Protein AF-A0A484FUG8-F1 (afdb_monomer_lite)

Structure (mmCIF, N/CA/C/O backbone):
data_AF-A0A484FUG8-F1
#
_entry.id   AF-A0A484FUG8-F1
#
loop_
_atom_site.group_PDB
_atom_site.id
_atom_site.type_symbol
_atom_site.label_atom_id
_atom_site.label_alt_id
_atom_site.label_comp_id
_atom_site.label_asym_id
_atom_site.label_entity_id
_atom_site.label_seq_id
_atom_site.pdbx_PDB_ins_code
_atom_site.Cartn_x
_atom_site.Cartn_y
_atom_site.Cartn_z
_atom_site.occupancy
_atom_site.B_iso_or_equiv
_atom_site.auth_seq_id
_atom_site.auth_comp_id
_atom_site.auth_asym_id
_atom_site.auth_atom_id
_atom_site.pdbx_PDB_model_num
ATOM 1 N N . MET A 1 1 ? 7.209 -26.777 -0.855 1.00 29.08 1 MET A N 1
ATOM 2 C CA . MET A 1 1 ? 6.912 -27.743 0.228 1.00 29.08 1 MET A CA 1
ATOM 3 C C . MET A 1 1 ? 7.007 -27.028 1.566 1.00 29.08 1 MET A C 1
ATOM 5 O O . MET A 1 1 ? 8.052 -26.455 1.824 1.00 29.08 1 MET A O 1
ATOM 9 N N . SER A 1 2 ? 5.954 -27.154 2.388 1.00 29.89 2 SER A N 1
ATOM 10 C CA . SER A 1 2 ? 5.926 -26.971 3.856 1.00 29.89 2 SER A CA 1
ATOM 11 C C . SER A 1 2 ? 6.049 -25.539 4.408 1.00 29.89 2 SER A C 1
ATOM 13 O O . SER A 1 2 ? 6.937 -24.813 4.007 1.00 29.89 2 SER A O 1
ATOM 15 N N . LYS A 1 3 ? 5.271 -25.062 5.390 1.00 30.98 3 LYS A N 1
ATOM 16 C CA . LYS A 1 3 ? 4.176 -25.609 6.219 1.00 30.98 3 LYS A CA 1
ATOM 17 C C . LYS A 1 3 ? 3.512 -24.400 6.914 1.00 30.98 3 LYS A C 1
ATOM 19 O O . LYS A 1 3 ? 4.202 -23.669 7.616 1.00 30.98 3 LYS A O 1
ATOM 24 N N . CYS A 1 4 ? 2.197 -24.212 6.777 1.00 28.09 4 CYS A N 1
ATOM 25 C CA . CYS A 1 4 ? 1.428 -23.373 7.703 1.00 28.09 4 CYS A CA 1
ATOM 26 C C . CYS A 1 4 ? 1.348 -24.101 9.050 1.00 28.09 4 CYS A C 1
ATOM 28 O O . CYS A 1 4 ? 0.748 -25.173 9.139 1.00 28.09 4 CYS A O 1
ATOM 30 N N . TYR A 1 5 ? 1.967 -23.542 10.086 1.00 28.36 5 TYR A N 1
ATOM 31 C CA . TYR A 1 5 ? 1.854 -24.043 11.451 1.00 28.36 5 TYR A CA 1
ATOM 32 C C . TYR A 1 5 ? 0.613 -23.409 12.098 1.00 28.36 5 TYR A C 1
ATOM 34 O O . TYR A 1 5 ? 0.587 -22.211 12.370 1.00 28.36 5 TYR A O 1
ATOM 42 N N . LYS A 1 6 ? -0.445 -24.209 12.279 1.00 41.81 6 LYS A N 1
ATOM 43 C CA . LYS A 1 6 ? -1.548 -23.908 13.202 1.00 41.81 6 LYS A CA 1
ATOM 44 C C . LYS A 1 6 ? -1.088 -24.315 14.596 1.00 41.81 6 LYS A C 1
ATOM 46 O O . LYS A 1 6 ? -0.825 -25.497 14.799 1.00 41.81 6 LYS A O 1
ATOM 51 N N . ASP A 1 7 ? -1.087 -23.381 15.541 1.00 28.69 7 ASP A N 1
ATOM 52 C CA . ASP A 1 7 ? -1.073 -23.720 16.962 1.00 28.69 7 ASP A CA 1
ATOM 53 C C . ASP A 1 7 ? -2.285 -23.101 17.660 1.00 28.69 7 ASP A C 1
ATOM 55 O O . ASP A 1 7 ? -2.524 -21.895 17.608 1.00 28.69 7 ASP A O 1
ATOM 59 N N . HIS A 1 8 ? -3.076 -23.979 18.267 1.00 32.47 8 HIS A N 1
ATOM 60 C CA . HIS A 1 8 ? -4.164 -23.680 19.183 1.00 32.47 8 HIS A CA 1
ATOM 61 C C . HIS A 1 8 ? -3.749 -24.253 20.536 1.00 32.47 8 HIS A C 1
ATOM 63 O O . HIS A 1 8 ? -3.570 -25.472 20.620 1.00 32.47 8 HIS A O 1
ATOM 69 N N . ARG A 1 9 ? -3.702 -23.383 21.560 1.00 31.81 9 ARG A N 1
ATOM 70 C CA . ARG A 1 9 ? -3.810 -23.582 23.033 1.00 31.81 9 ARG A CA 1
ATOM 71 C C . ARG A 1 9 ? -2.921 -22.517 23.716 1.00 31.81 9 ARG A C 1
ATOM 73 O O . ARG A 1 9 ? -1.874 -22.196 23.189 1.00 31.81 9 ARG A O 1
ATOM 80 N N . VAL A 1 10 ? -3.216 -21.882 24.851 1.00 31.98 10 VAL A N 1
ATOM 81 C CA . VAL A 1 10 ? -4.165 -22.094 25.950 1.00 31.98 10 VAL A CA 1
ATOM 82 C C . VAL A 1 10 ? -4.333 -20.766 26.712 1.00 31.98 10 VAL A C 1
ATOM 84 O O . VAL A 1 10 ? -3.441 -19.923 26.729 1.00 31.98 10 VAL A O 1
ATOM 87 N N . LEU A 1 11 ? -5.502 -20.633 27.339 1.00 37.38 11 LEU A N 1
ATOM 88 C CA . LEU A 1 11 ? -5.962 -19.607 28.271 1.00 37.38 11 LEU A CA 1
ATOM 89 C C . LEU A 1 11 ? -4.902 -18.958 29.183 1.00 37.38 11 LEU A C 1
ATOM 91 O O . LEU A 1 11 ? -4.198 -19.655 29.913 1.00 37.38 11 LEU A O 1
ATOM 95 N N . LYS A 1 12 ? -4.990 -17.628 29.316 1.00 31.59 12 LYS A N 1
ATOM 96 C CA . LYS A 1 12 ? -5.123 -16.969 30.629 1.00 31.59 12 LYS A CA 1
ATOM 97 C C . LYS A 1 12 ? -5.603 -15.524 30.463 1.00 31.59 12 LYS A C 1
ATOM 99 O O . LYS A 1 12 ? -4.816 -14.620 30.211 1.00 31.59 12 LYS A O 1
ATOM 104 N N . THR A 1 13 ? -6.898 -15.305 30.645 1.00 32.16 13 THR A N 1
ATOM 105 C CA . THR A 1 13 ? -7.475 -13.965 30.826 1.00 32.16 13 THR A CA 1
ATOM 106 C C . THR A 1 13 ? -8.390 -13.985 32.042 1.00 32.16 13 THR A C 1
ATOM 108 O O . THR A 1 13 ? -9.602 -13.839 31.953 1.00 32.16 13 THR A O 1
ATOM 111 N N . ASP A 1 14 ? -7.770 -14.163 33.208 1.00 42.50 14 ASP A N 1
ATOM 112 C CA . ASP A 1 14 ? -8.319 -13.662 34.462 1.00 42.50 14 ASP A CA 1
ATOM 113 C C . ASP A 1 14 ? -7.914 -12.197 34.597 1.00 42.50 14 ASP A C 1
ATOM 115 O O . ASP A 1 14 ? -6.781 -11.885 34.967 1.00 42.50 14 ASP A O 1
ATOM 119 N N . ARG A 1 15 ? -8.848 -11.303 34.277 1.00 41.19 15 ARG A N 1
ATOM 120 C CA . ARG A 1 15 ? -9.133 -10.100 35.069 1.00 41.19 15 ARG A CA 1
ATOM 121 C C . ARG A 1 15 ? -10.428 -9.474 34.571 1.00 41.19 15 ARG A C 1
ATOM 123 O O . ARG A 1 15 ? -10.472 -8.693 33.628 1.00 41.19 15 ARG A O 1
ATOM 130 N N . LEU A 1 16 ? -11.482 -9.893 35.260 1.00 40.62 16 LEU A N 1
ATOM 131 C CA . LEU A 1 16 ? -12.637 -9.093 35.637 1.00 40.62 16 LEU A CA 1
ATOM 132 C C . LEU A 1 16 ? -12.338 -7.588 35.660 1.00 40.62 16 LEU A C 1
ATOM 134 O O . LEU A 1 16 ? -11.382 -7.170 36.309 1.00 40.62 16 LEU A O 1
ATOM 138 N N . LEU A 1 17 ? -13.205 -6.831 34.986 1.00 41.16 17 LEU A N 1
ATOM 139 C CA . LEU A 1 17 ? -13.808 -5.537 35.351 1.00 41.16 17 LEU A CA 1
ATOM 140 C C . LEU A 1 17 ? -14.576 -5.093 34.088 1.00 41.16 17 LEU A C 1
ATOM 142 O O . LEU A 1 17 ? -14.016 -4.515 33.168 1.00 41.16 17 LEU A O 1
ATOM 146 N N . SER A 1 18 ? -15.766 -5.640 33.838 1.00 34.88 18 SER A N 1
ATOM 147 C CA . SER A 1 18 ? -17.037 -5.159 34.393 1.00 34.88 18 SER A CA 1
ATOM 148 C C . SER A 1 18 ? -17.246 -3.671 34.126 1.00 34.88 18 SER A C 1
ATOM 150 O O . SER A 1 18 ? -16.764 -2.869 34.906 1.00 34.88 18 SER A O 1
ATOM 152 N N . PHE A 1 19 ? -17.982 -3.336 33.060 1.00 37.31 19 PHE A N 1
ATOM 153 C CA . PHE A 1 19 ? -18.996 -2.272 33.065 1.00 37.31 19 PHE A CA 1
ATOM 154 C C . PHE A 1 19 ? -20.061 -2.594 32.010 1.00 37.31 19 PHE A C 1
ATOM 156 O O . PHE A 1 19 ? -20.155 -1.989 30.947 1.00 37.31 19 PHE A O 1
ATOM 163 N N . ILE A 1 20 ? -20.887 -3.590 32.337 1.00 43.44 20 ILE A N 1
ATOM 164 C CA . ILE A 1 20 ? -22.269 -3.636 31.861 1.00 43.44 20 ILE A CA 1
ATOM 165 C C . ILE A 1 20 ? -22.978 -2.503 32.605 1.00 43.44 20 ILE A C 1
ATOM 167 O O . ILE A 1 20 ? -23.270 -2.646 33.790 1.00 43.44 20 ILE A O 1
ATOM 171 N N . TYR A 1 21 ? -23.239 -1.373 31.950 1.00 35.34 21 TYR A N 1
ATOM 172 C CA . TYR A 1 21 ? -24.196 -0.400 32.478 1.00 35.34 21 TYR A CA 1
ATOM 173 C C . TYR A 1 21 ? -25.568 -0.687 31.861 1.00 35.34 21 TYR A C 1
ATOM 175 O O . TYR A 1 21 ? -25.972 -0.117 30.853 1.00 35.34 21 TYR A O 1
ATOM 183 N N . HIS A 1 22 ? -26.265 -1.646 32.475 1.00 38.03 22 HIS A N 1
ATOM 184 C CA . HIS A 1 22 ? -27.723 -1.675 32.508 1.00 38.03 22 HIS A CA 1
ATOM 185 C C . HIS A 1 22 ? -28.170 -0.556 33.459 1.00 38.03 22 HIS A C 1
ATOM 187 O O . HIS A 1 22 ? -28.004 -0.684 34.671 1.00 38.03 22 HIS A O 1
ATOM 193 N N . SER A 1 23 ? -28.774 0.514 32.946 1.00 34.22 23 SER A N 1
ATOM 194 C CA . SER A 1 23 ? -29.575 1.415 33.781 1.00 34.22 23 SER A CA 1
ATOM 195 C C . SER A 1 23 ? -31.052 1.114 33.598 1.00 34.22 23 SER A C 1
ATOM 197 O O . SER A 1 23 ? -31.724 1.665 32.733 1.00 34.22 23 SER A O 1
ATOM 199 N N . HIS A 1 24 ? -31.558 0.255 34.480 1.00 37.69 24 HIS A N 1
ATOM 200 C CA . HIS A 1 24 ? -32.951 0.288 34.902 1.00 37.69 24 HIS A CA 1
ATOM 201 C C . HIS A 1 24 ? -33.242 1.656 35.535 1.00 37.69 24 HIS A C 1
ATOM 203 O O . HIS A 1 24 ? -32.827 1.906 36.666 1.00 37.69 24 HIS A O 1
ATOM 209 N N . TYR A 1 25 ? -33.993 2.525 34.860 1.00 38.50 25 TYR A N 1
ATOM 210 C CA . TYR A 1 25 ? -34.626 3.661 35.531 1.00 38.50 25 TYR A CA 1
ATOM 211 C C . TYR A 1 25 ? -36.027 3.261 36.002 1.00 38.50 25 TYR A C 1
ATOM 213 O O . TYR A 1 25 ? -36.988 3.186 35.242 1.00 38.50 25 TYR A O 1
ATOM 221 N N . LYS A 1 26 ? -36.109 2.959 37.300 1.00 39.22 26 LYS A N 1
ATOM 222 C CA . LYS A 1 26 ? -37.330 2.703 38.068 1.00 39.22 26 LYS A CA 1
ATOM 223 C C . LYS A 1 26 ? -38.058 4.036 38.294 1.00 39.22 26 LYS A C 1
ATOM 225 O O . LYS A 1 26 ? -37.616 4.837 39.113 1.00 39.22 26 LYS A O 1
ATOM 230 N N . GLN A 1 27 ? -39.159 4.272 37.579 1.00 35.47 27 GLN A N 1
ATOM 231 C CA . GLN A 1 27 ? -40.044 5.423 37.794 1.00 35.47 27 GLN A CA 1
ATOM 232 C C . GLN A 1 27 ? -40.722 5.325 39.174 1.00 35.47 27 GLN A C 1
ATOM 234 O O . GLN A 1 27 ? -41.448 4.374 39.457 1.00 35.47 27 GLN A O 1
ATOM 239 N N . ARG A 1 28 ? -40.481 6.310 40.046 1.00 39.91 28 ARG A N 1
ATOM 240 C CA . ARG A 1 28 ? -41.313 6.607 41.221 1.00 39.91 28 ARG A CA 1
ATOM 241 C C . ARG A 1 28 ? -41.999 7.948 40.955 1.00 39.91 28 ARG A C 1
ATOM 243 O O . ARG A 1 28 ? -41.317 8.962 40.885 1.00 39.91 28 ARG A O 1
ATOM 250 N N . ASN A 1 29 ? -43.321 7.927 40.797 1.00 44.81 29 ASN A N 1
ATOM 251 C CA . ASN A 1 29 ? -44.160 9.128 40.747 1.00 44.81 29 ASN A CA 1
ATOM 252 C C . ASN A 1 29 ? -44.238 9.780 42.136 1.00 44.81 29 ASN A C 1
ATOM 254 O O . ASN A 1 29 ? -44.374 9.067 43.135 1.00 44.81 29 ASN A O 1
ATOM 258 N N . PRO A 1 30 ? -44.270 11.115 42.187 1.00 45.50 30 PRO A N 1
ATOM 259 C CA . PRO A 1 30 ? -45.297 11.792 42.968 1.00 45.50 30 PRO A CA 1
ATOM 260 C C . PRO A 1 30 ? -46.101 12.783 42.107 1.00 45.50 30 PRO A C 1
ATOM 262 O O . PRO A 1 30 ? -45.563 13.460 41.236 1.00 45.50 30 PRO A O 1
ATOM 265 N N . LEU A 1 31 ? -47.414 12.798 42.350 1.00 51.06 31 LEU A N 1
ATOM 266 C CA . LEU A 1 31 ? -48.401 13.766 41.852 1.00 51.06 31 LEU A CA 1
ATOM 267 C C . LEU A 1 31 ? -48.246 15.131 42.561 1.00 51.06 31 LEU A C 1
ATOM 269 O O . LEU A 1 31 ? -47.605 15.181 43.609 1.00 51.06 31 LEU A O 1
ATOM 273 N N . SER A 1 32 ? -48.940 16.158 42.037 1.00 42.25 32 SER A N 1
ATOM 274 C CA . SER A 1 32 ? -49.003 17.589 42.443 1.00 42.25 32 SER A CA 1
ATOM 275 C C . SER A 1 32 ? -47.884 18.429 41.801 1.00 42.25 32 SER A C 1
ATOM 277 O O . SER A 1 32 ? -46.717 18.125 41.988 1.00 42.25 32 SER A O 1
ATOM 279 N N . ASP A 1 33 ? -48.097 19.496 41.030 1.00 41.22 33 ASP A N 1
ATOM 280 C CA . ASP A 1 33 ? -49.272 20.308 40.722 1.00 41.22 33 ASP A CA 1
ATOM 281 C C . ASP A 1 33 ? -48.961 21.188 39.483 1.00 41.22 33 ASP A C 1
ATOM 283 O O . ASP A 1 33 ? -47.806 21.521 39.243 1.00 41.22 33 ASP A O 1
ATOM 287 N N . TYR A 1 34 ? -50.000 21.498 38.703 1.00 52.59 34 TYR A N 1
ATOM 288 C CA . TYR A 1 34 ? -50.181 22.506 37.632 1.00 52.59 34 TYR A CA 1
ATOM 289 C C . TYR A 1 34 ? -48.972 23.277 37.046 1.00 52.59 34 TYR A C 1
ATOM 291 O O . TYR A 1 34 ? -48.327 24.063 37.729 1.00 52.59 34 TYR A O 1
ATOM 299 N N . GLU A 1 35 ? -48.788 23.163 35.723 1.00 35.94 35 GLU A N 1
ATOM 300 C CA . GLU A 1 35 ? -48.821 24.258 34.722 1.00 35.94 35 GLU A CA 1
ATOM 301 C C . GLU A 1 35 ? -48.306 23.712 33.376 1.00 35.94 35 GLU A C 1
ATOM 303 O O . GLU A 1 35 ? -47.226 23.127 33.275 1.00 35.94 35 GLU A O 1
ATOM 308 N N . MET A 1 36 ? -49.110 23.861 32.321 1.00 51.19 36 MET A N 1
ATOM 309 C CA . MET A 1 36 ? -48.728 23.483 30.962 1.00 51.19 36 MET A CA 1
ATOM 310 C C . MET A 1 36 ? -47.648 24.435 30.444 1.00 51.19 36 MET A C 1
ATOM 312 O O . MET A 1 36 ? -47.935 25.570 30.076 1.00 51.19 36 MET A O 1
ATOM 316 N N . HIS A 1 37 ? -46.419 23.943 30.325 1.00 43.62 37 HIS A N 1
ATOM 317 C CA . HIS A 1 37 ? -45.428 24.495 29.408 1.00 43.62 37 HIS A CA 1
ATOM 318 C C . HIS A 1 37 ? -44.742 23.340 28.687 1.00 43.62 37 HIS A C 1
ATOM 320 O O . HIS A 1 37 ? -44.010 22.566 29.296 1.00 43.62 37 HIS A O 1
ATOM 326 N N . PHE A 1 38 ? -45.017 23.205 27.387 1.00 54.56 38 PHE A N 1
ATOM 327 C CA . PHE A 1 38 ? -44.366 22.238 26.508 1.00 54.56 38 PHE A CA 1
ATOM 328 C C . PHE A 1 38 ? -42.871 22.574 26.420 1.00 54.56 38 PHE A C 1
ATOM 330 O O . PHE A 1 38 ? -42.529 23.603 25.830 1.00 54.56 38 PHE A O 1
ATOM 337 N N . PRO A 1 39 ? -41.955 21.753 26.970 1.00 46.25 39 PRO A N 1
ATOM 338 C CA . PRO A 1 39 ? -40.548 21.959 26.707 1.00 46.25 39 PRO A CA 1
ATOM 339 C C . PRO A 1 39 ? -40.279 21.509 25.272 1.00 46.25 39 PRO A C 1
ATOM 341 O O . PRO A 1 39 ? -40.701 20.433 24.843 1.00 46.25 39 PRO A O 1
ATOM 344 N N . ALA A 1 40 ? -39.619 22.393 24.531 1.00 56.69 40 ALA A N 1
ATOM 345 C CA . ALA A 1 40 ? -39.210 22.221 23.152 1.00 56.69 40 ALA A CA 1
ATOM 346 C C . ALA A 1 40 ? -38.726 20.791 22.859 1.00 56.69 40 ALA A C 1
ATOM 348 O O . ALA A 1 40 ? -37.881 20.237 23.562 1.00 56.69 40 ALA A O 1
ATOM 349 N N . THR A 1 41 ? -39.268 20.220 21.786 1.00 53.81 41 THR A N 1
ATOM 350 C CA . THR A 1 41 ? -38.788 19.012 21.111 1.00 53.81 41 THR A CA 1
ATOM 351 C C . THR A 1 41 ? -37.260 18.961 21.088 1.00 53.81 41 THR A C 1
ATOM 353 O O . THR A 1 41 ? -36.618 19.738 20.382 1.00 53.81 41 THR A O 1
ATOM 356 N N . ILE A 1 42 ? -36.674 18.030 21.844 1.00 56.78 42 ILE A N 1
ATOM 357 C CA . ILE A 1 42 ? -35.241 17.732 21.800 1.00 56.78 42 ILE A CA 1
ATOM 358 C C . ILE A 1 42 ? -34.987 16.962 20.501 1.00 56.78 42 ILE A C 1
ATOM 360 O O . ILE A 1 42 ? -35.104 15.739 20.442 1.00 56.78 42 ILE A O 1
ATOM 364 N N . GLY A 1 43 ? -34.694 17.695 19.428 1.00 55.47 43 GLY A N 1
ATOM 365 C CA . GLY A 1 43 ? -34.153 17.124 18.202 1.00 55.47 43 GLY A CA 1
ATOM 366 C C . GLY A 1 43 ? -32.726 16.653 18.467 1.00 55.47 43 GLY A C 1
ATOM 367 O O . GLY A 1 43 ? -31.823 17.472 18.621 1.00 55.47 43 GLY A O 1
ATOM 368 N N . ALA A 1 44 ? -32.514 15.340 18.550 1.00 62.66 44 ALA A N 1
ATOM 369 C CA . ALA A 1 44 ? -31.172 14.777 18.595 1.00 62.66 44 ALA A CA 1
ATOM 370 C C . ALA A 1 44 ? -30.483 15.036 17.246 1.00 62.66 44 ALA A C 1
ATOM 372 O O . ALA A 1 44 ? -30.821 14.428 16.230 1.00 62.66 44 ALA A O 1
ATOM 373 N N . VAL A 1 45 ? -29.530 15.970 17.230 1.00 61.59 45 VAL A N 1
ATOM 374 C CA . VAL A 1 45 ? -28.672 16.225 16.072 1.00 61.59 45 VAL A CA 1
ATOM 375 C C . VAL A 1 45 ? -27.664 15.080 15.997 1.00 61.59 45 VAL A C 1
ATOM 377 O O . VAL A 1 45 ? -26.671 15.058 16.721 1.00 61.59 45 VAL A O 1
ATOM 380 N N . PHE A 1 46 ? -27.934 14.091 15.146 1.00 58.53 46 PHE A N 1
ATOM 381 C CA . PHE A 1 46 ? -26.941 13.084 14.792 1.00 58.53 46 PHE A CA 1
ATOM 382 C C . PHE A 1 46 ? -25.876 13.749 13.917 1.00 58.53 46 PHE A C 1
ATOM 384 O O . PHE A 1 46 ? -26.038 13.881 12.705 1.00 58.53 46 PHE A O 1
ATOM 391 N N . SER A 1 47 ? -24.784 14.194 14.537 1.00 55.41 47 SER A N 1
ATOM 392 C CA . SER A 1 47 ? -23.585 14.612 13.813 1.00 55.41 47 SER A CA 1
ATOM 393 C C . SER A 1 47 ? -22.983 13.393 13.116 1.00 55.41 47 SER A C 1
ATOM 395 O O . SER A 1 47 ? -22.263 12.604 13.725 1.00 55.41 47 SER A O 1
ATOM 397 N N . ALA A 1 48 ? -23.300 13.219 11.834 1.00 59.44 48 ALA A N 1
ATOM 398 C CA . ALA A 1 48 ? -22.659 12.228 10.986 1.00 59.44 48 ALA A CA 1
ATOM 399 C C . ALA A 1 48 ? -21.194 12.636 10.775 1.00 59.44 48 ALA A C 1
ATOM 401 O O . ALA A 1 48 ? -20.898 13.551 10.004 1.00 59.44 48 ALA A O 1
ATOM 402 N N . LEU A 1 49 ? -20.260 11.968 11.462 1.00 58.12 49 LEU A N 1
ATOM 403 C CA . LEU A 1 49 ? -18.858 12.000 11.054 1.00 58.12 49 LEU A CA 1
ATOM 404 C C . LEU A 1 49 ? -18.784 11.345 9.672 1.00 58.12 49 LEU A C 1
ATOM 406 O O . LEU A 1 49 ? -18.829 10.123 9.546 1.00 58.12 49 LEU A O 1
ATOM 410 N N . ALA A 1 50 ? -18.689 12.163 8.628 1.00 51.81 50 ALA A N 1
ATOM 411 C CA . ALA A 1 50 ? -18.351 11.690 7.298 1.00 51.81 50 ALA A CA 1
ATOM 412 C C . ALA A 1 50 ? -16.891 11.217 7.331 1.00 51.81 50 ALA A C 1
ATOM 414 O O . ALA A 1 50 ? -15.961 12.001 7.129 1.00 51.81 50 ALA A O 1
ATOM 415 N N . ILE A 1 51 ? -16.683 9.935 7.639 1.00 56.62 51 ILE A N 1
ATOM 416 C CA . ILE A 1 51 ? -15.388 9.286 7.451 1.00 56.62 51 ILE A CA 1
ATOM 417 C C . ILE A 1 51 ? -15.135 9.332 5.946 1.00 56.62 51 ILE A C 1
ATOM 419 O O . ILE A 1 51 ? -15.776 8.618 5.179 1.00 56.62 51 ILE A O 1
ATOM 423 N N . ARG A 1 52 ? -14.235 10.218 5.507 1.00 50.91 52 ARG A N 1
ATOM 424 C CA . ARG A 1 52 ? -13.735 10.199 4.134 1.00 50.91 52 ARG A CA 1
ATOM 425 C C . ARG A 1 52 ? -12.914 8.925 3.976 1.00 50.91 52 ARG A C 1
ATOM 427 O O . ARG A 1 52 ? -11.718 8.919 4.247 1.00 50.91 52 ARG A O 1
ATOM 434 N N . THR A 1 53 ? -13.561 7.838 3.582 1.00 55.62 53 THR A N 1
ATOM 435 C CA . THR A 1 53 ? -12.870 6.676 3.036 1.00 55.62 53 THR A CA 1
ATOM 436 C C . THR A 1 53 ? -12.365 7.099 1.665 1.00 55.62 53 THR A C 1
ATOM 438 O O . THR A 1 53 ? -13.123 7.096 0.695 1.00 55.62 53 THR A O 1
ATOM 441 N N . ALA A 1 54 ? -11.119 7.562 1.588 1.00 58.09 54 ALA A N 1
ATOM 442 C CA . ALA A 1 54 ? -10.452 7.614 0.299 1.00 58.09 54 ALA A CA 1
ATOM 443 C C . ALA A 1 54 ? -10.407 6.170 -0.223 1.00 58.09 54 ALA A C 1
ATOM 445 O O . ALA A 1 54 ? -10.008 5.256 0.498 1.00 58.09 54 ALA A O 1
ATOM 446 N N . LEU A 1 55 ? -10.942 5.953 -1.423 1.00 67.12 55 LEU A N 1
ATOM 447 C CA . LEU A 1 55 ? -10.842 4.664 -2.092 1.00 67.12 55 LEU A CA 1
ATOM 448 C C . LEU A 1 55 ? -9.388 4.541 -2.542 1.00 67.12 55 LEU A C 1
ATOM 450 O O . LEU A 1 55 ? -8.963 5.269 -3.436 1.00 67.12 55 LEU A O 1
ATOM 454 N N . ALA A 1 56 ? -8.623 3.710 -1.842 1.00 84.69 56 ALA A N 1
ATOM 455 C CA . ALA A 1 56 ? -7.280 3.342 -2.256 1.00 84.69 56 ALA A CA 1
ATOM 456 C C . ALA A 1 56 ? -7.364 2.151 -3.193 1.00 84.69 56 ALA A C 1
ATOM 458 O O . ALA A 1 56 ? -8.195 1.271 -2.984 1.00 84.69 56 ALA A O 1
ATOM 459 N N . SER A 1 57 ? -6.457 2.081 -4.151 1.00 90.50 57 SER A N 1
ATOM 460 C CA . SER A 1 57 ? -6.232 0.858 -4.901 1.00 90.50 57 SER A CA 1
ATOM 461 C C . SER A 1 57 ? -4.757 0.514 -4.967 1.00 90.50 57 SER A C 1
ATOM 463 O O . SER A 1 57 ? -3.938 1.407 -5.165 1.00 90.50 57 SER A O 1
ATOM 465 N N . CYS A 1 58 ? -4.419 -0.768 -4.895 1.00 90.75 58 CYS A N 1
ATOM 466 C CA . CYS A 1 58 ? -3.084 -1.248 -5.236 1.00 90.75 58 CYS A CA 1
ATOM 467 C C . CYS A 1 58 ? -3.157 -2.096 -6.513 1.00 90.75 58 CYS A C 1
ATOM 469 O O . CYS A 1 58 ? -4.125 -2.829 -6.730 1.00 90.75 58 CYS A O 1
ATOM 471 N N . HIS A 1 59 ? -2.154 -1.967 -7.381 1.00 91.44 59 HIS A N 1
ATOM 472 C CA . HIS A 1 59 ? -2.066 -2.702 -8.643 1.00 91.44 59 HIS A CA 1
ATOM 473 C C . HIS A 1 59 ? -0.682 -3.334 -8.768 1.00 91.44 59 HIS A C 1
ATOM 475 O O . HIS A 1 59 ? 0.330 -2.650 -8.613 1.00 91.44 59 HIS A O 1
ATOM 481 N N . VAL A 1 60 ? -0.640 -4.641 -9.017 1.00 89.94 60 VAL A N 1
ATOM 482 C CA . VAL A 1 60 ? 0.599 -5.344 -9.381 1.00 89.94 60 VAL A CA 1
ATOM 483 C C . VAL A 1 60 ? 0.355 -6.136 -10.656 1.00 89.94 60 VAL A C 1
ATOM 485 O O . VAL A 1 60 ? 0.787 -5.698 -11.714 1.00 89.94 60 VAL A O 1
ATOM 488 N N . ASP A 1 61 ? -0.421 -7.221 -10.576 1.00 89.62 61 ASP A N 1
ATOM 489 C CA . ASP A 1 61 ? -0.885 -7.952 -11.767 1.00 89.62 61 ASP A CA 1
ATOM 490 C C . ASP A 1 61 ? -2.345 -7.592 -12.111 1.00 89.62 61 ASP A C 1
ATOM 492 O O . ASP A 1 61 ? -2.741 -7.548 -13.277 1.00 89.62 61 ASP A O 1
ATOM 496 N N . TRP A 1 62 ? -3.149 -7.258 -11.095 1.00 90.75 62 TRP A N 1
ATOM 497 C CA . TRP A 1 62 ? -4.490 -6.686 -11.237 1.00 90.75 62 TRP A CA 1
ATOM 498 C C . TRP A 1 62 ? -4.779 -5.663 -10.128 1.00 90.75 62 TRP A C 1
ATOM 500 O O . TRP A 1 62 ? -4.001 -5.513 -9.186 1.00 90.75 62 TRP A O 1
ATOM 510 N N . THR A 1 63 ? -5.876 -4.910 -10.271 1.00 92.62 63 THR A N 1
ATOM 511 C CA . THR A 1 63 ? -6.243 -3.809 -9.362 1.00 92.62 63 THR A CA 1
ATOM 512 C C . THR A 1 63 ? -7.202 -4.259 -8.265 1.00 92.62 63 THR A C 1
ATOM 514 O O . THR A 1 63 ? -8.344 -4.616 -8.559 1.00 92.62 63 THR A O 1
ATOM 517 N N . ASP A 1 64 ? -6.785 -4.128 -7.008 1.00 92.94 64 ASP A N 1
ATOM 518 C CA . ASP A 1 64 ? -7.655 -4.268 -5.837 1.00 92.94 64 ASP A CA 1
ATOM 519 C C . ASP A 1 64 ? -8.015 -2.880 -5.281 1.00 92.94 64 ASP A C 1
ATOM 521 O O . ASP A 1 64 ? -7.121 -2.088 -4.991 1.00 92.94 64 ASP A O 1
ATOM 525 N N . ASN A 1 65 ? -9.314 -2.586 -5.138 1.00 92.62 65 ASN A N 1
ATOM 526 C CA . ASN A 1 65 ? -9.853 -1.299 -4.659 1.00 92.62 65 ASN A CA 1
ATOM 527 C C . ASN A 1 65 ? -10.061 -1.237 -3.136 1.00 92.62 65 ASN A C 1
ATOM 529 O O . ASN A 1 65 ? -10.527 -0.226 -2.610 1.00 92.62 65 ASN A O 1
ATOM 533 N N . ASP A 1 66 ? -9.770 -2.321 -2.422 1.00 92.94 66 ASP A N 1
ATOM 534 C CA . ASP A 1 66 ? -9.812 -2.376 -0.960 1.00 92.94 66 ASP A CA 1
ATOM 535 C C . ASP A 1 66 ? -8.389 -2.522 -0.384 1.00 92.94 66 ASP A C 1
ATOM 537 O O . ASP A 1 66 ? -8.183 -3.062 0.710 1.00 92.94 66 ASP A O 1
ATOM 541 N N . CYS A 1 67 ? -7.394 -2.004 -1.116 1.00 93.56 67 CYS A N 1
ATOM 542 C CA . CYS A 1 67 ? -5.971 -2.148 -0.833 1.00 93.56 67 CYS A CA 1
ATOM 543 C C . CYS A 1 67 ? -5.193 -0.832 -0.992 1.00 93.56 67 CYS A C 1
ATOM 545 O O . CYS A 1 67 ? -5.490 -0.022 -1.863 1.00 93.56 67 CYS A O 1
ATOM 547 N N . CYS A 1 68 ? -4.157 -0.638 -0.176 1.00 94.62 68 CYS A N 1
ATOM 548 C CA . CYS A 1 68 ? -3.200 0.464 -0.286 1.00 94.62 68 CYS A CA 1
ATOM 549 C C . CYS A 1 68 ? -1.746 -0.030 -0.185 1.00 94.62 68 CYS A C 1
ATOM 551 O O . CYS A 1 68 ? -1.485 -1.116 0.342 1.00 94.62 68 CYS A O 1
ATOM 553 N N . TRP A 1 69 ? -0.798 0.793 -0.647 1.00 94.69 69 TRP A N 1
ATOM 554 C CA . TRP A 1 69 ? 0.643 0.543 -0.532 1.00 94.69 69 TRP A CA 1
ATOM 555 C C . TRP A 1 69 ? 1.132 0.789 0.897 1.00 94.69 69 TRP A C 1
ATOM 557 O O . TRP A 1 69 ? 1.011 1.901 1.423 1.00 94.69 69 TRP A O 1
ATOM 567 N N . GLY A 1 70 ? 1.650 -0.251 1.544 1.00 86.81 70 GLY A N 1
ATOM 568 C CA . GLY A 1 70 ? 1.857 -0.289 2.992 1.00 86.81 70 GLY A CA 1
ATOM 569 C C . GLY A 1 70 ? 2.959 0.614 3.528 1.00 86.81 70 GLY A C 1
ATOM 570 O O . GLY A 1 70 ? 3.897 0.924 2.801 1.00 86.81 70 GLY A O 1
ATOM 571 N N . GLY A 1 71 ? 2.824 0.995 4.809 1.00 74.50 71 GLY A N 1
ATOM 572 C CA . GLY A 1 71 ? 3.817 1.608 5.716 1.00 74.50 71 GLY A CA 1
ATOM 573 C C . GLY A 1 71 ? 4.695 2.725 5.150 1.00 74.50 71 GLY A C 1
ATOM 574 O O . GLY A 1 71 ? 4.492 3.902 5.441 1.00 74.50 71 GLY A O 1
ATOM 575 N N . ASP A 1 72 ? 5.654 2.326 4.325 1.00 86.69 72 ASP A N 1
ATOM 576 C CA . ASP A 1 72 ? 6.674 3.164 3.698 1.00 86.69 72 ASP A CA 1
ATOM 577 C C . ASP A 1 72 ? 6.224 3.765 2.349 1.00 86.69 72 ASP A C 1
ATOM 579 O O . ASP A 1 72 ? 6.943 4.554 1.733 1.00 86.69 72 ASP A O 1
ATOM 583 N N . GLY A 1 73 ? 5.025 3.411 1.871 1.00 90.00 73 GLY A N 1
ATOM 584 C CA . GLY A 1 73 ? 4.389 3.973 0.679 1.00 90.00 73 GLY A CA 1
ATOM 585 C C . GLY A 1 73 ? 5.144 3.649 -0.609 1.00 90.00 73 GLY A C 1
ATOM 586 O O . GLY A 1 73 ? 4.907 2.611 -1.225 1.00 90.00 73 GLY A O 1
ATOM 587 N N . TYR A 1 74 ? 6.056 4.540 -1.011 1.00 92.69 74 TYR A N 1
ATOM 588 C CA . TYR A 1 74 ? 6.814 4.418 -2.260 1.00 92.69 74 TYR A CA 1
ATOM 589 C C . TYR A 1 74 ? 7.616 3.125 -2.328 1.00 92.69 74 TYR A C 1
ATOM 591 O O . TYR A 1 74 ? 7.548 2.425 -3.333 1.00 92.69 74 TYR A O 1
ATOM 599 N N . GLU A 1 75 ? 8.316 2.777 -1.251 1.00 92.69 75 GLU A N 1
ATOM 600 C CA . GLU A 1 75 ? 9.153 1.576 -1.222 1.00 92.69 75 GLU A CA 1
ATOM 601 C C . GLU A 1 75 ? 8.322 0.302 -1.400 1.00 92.69 75 GLU A C 1
ATOM 603 O O . GLU A 1 75 ? 8.710 -0.601 -2.136 1.00 92.69 75 GLU A O 1
ATOM 608 N N . SER A 1 76 ? 7.141 0.251 -0.786 1.00 93.25 76 SER A N 1
ATOM 609 C CA . SER A 1 76 ? 6.202 -0.865 -0.922 1.00 93.25 76 SER A CA 1
ATOM 610 C C . SER A 1 76 ? 5.680 -1.008 -2.353 1.00 93.25 76 SER A C 1
ATOM 612 O O . SER A 1 76 ? 5.670 -2.111 -2.898 1.00 93.25 76 SER A O 1
ATOM 614 N N . CYS A 1 77 ? 5.313 0.110 -2.990 1.00 94.12 77 CYS A N 1
ATOM 615 C CA . CYS A 1 77 ? 4.932 0.127 -4.403 1.00 94.12 77 CYS A CA 1
ATOM 616 C C . CYS A 1 77 ? 6.089 -0.337 -5.298 1.00 94.12 77 CYS A C 1
ATOM 618 O O . CYS A 1 77 ? 5.909 -1.211 -6.147 1.00 94.12 77 CYS A O 1
ATOM 620 N N . TYR A 1 78 ? 7.291 0.197 -5.075 1.00 94.56 78 TYR A N 1
ATOM 621 C CA . TYR A 1 78 ? 8.460 -0.075 -5.905 1.00 94.56 78 TYR A CA 1
ATOM 622 C C . TYR A 1 78 ? 8.945 -1.525 -5.802 1.00 94.56 78 TYR A C 1
ATOM 624 O O . TYR A 1 78 ? 9.284 -2.135 -6.815 1.00 94.56 78 TYR A O 1
ATOM 632 N N . ARG A 1 79 ? 8.923 -2.118 -4.599 1.00 93.56 79 ARG A N 1
ATOM 633 C CA . ARG A 1 79 ? 9.263 -3.538 -4.399 1.00 93.56 79 ARG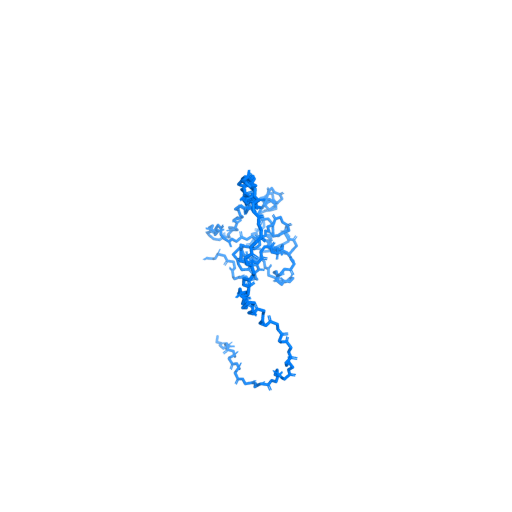 A CA 1
ATOM 634 C C . ARG A 1 79 ? 8.353 -4.476 -5.188 1.00 93.56 79 ARG A C 1
ATOM 636 O O . ARG A 1 79 ? 8.812 -5.528 -5.630 1.00 93.56 79 ARG A O 1
ATOM 643 N N . GLN A 1 80 ? 7.084 -4.111 -5.360 1.00 93.44 80 GLN A N 1
ATOM 644 C CA . GLN A 1 80 ? 6.115 -4.916 -6.105 1.00 93.44 80 GLN A CA 1
ATOM 645 C C . GLN A 1 80 ? 6.092 -4.601 -7.604 1.00 93.44 80 GLN A C 1
ATOM 647 O O . GLN A 1 80 ? 5.803 -5.495 -8.395 1.00 93.44 80 GLN A O 1
ATOM 652 N N . ASN A 1 81 ? 6.445 -3.372 -7.985 1.00 91.44 81 ASN A N 1
ATOM 653 C CA . ASN A 1 81 ? 6.448 -2.869 -9.358 1.00 91.44 81 ASN A CA 1
ATOM 654 C C . ASN A 1 81 ? 7.840 -2.348 -9.745 1.00 91.44 81 ASN A C 1
ATOM 656 O O . ASN A 1 81 ? 8.042 -1.155 -9.986 1.00 91.44 81 ASN A O 1
ATOM 660 N N . PHE A 1 82 ? 8.824 -3.247 -9.776 1.00 89.69 82 PHE A N 1
ATOM 661 C CA . PHE A 1 82 ? 10.205 -2.872 -10.074 1.00 89.69 82 PHE A CA 1
ATOM 662 C C . PHE A 1 82 ? 10.317 -2.212 -11.462 1.00 89.69 82 PHE A C 1
ATOM 664 O O . PHE A 1 82 ? 9.843 -2.763 -12.454 1.00 89.69 82 PHE A O 1
ATOM 671 N N . GLY A 1 83 ? 10.948 -1.033 -11.532 1.00 90.50 83 GLY A N 1
ATOM 672 C CA . GLY A 1 83 ? 11.052 -0.219 -12.755 1.00 90.50 83 GLY A CA 1
ATOM 673 C C . GLY A 1 83 ? 9.858 0.708 -13.037 1.00 90.50 83 GLY A C 1
ATOM 674 O O . GLY A 1 83 ? 9.753 1.254 -14.136 1.00 90.50 83 GLY A O 1
ATOM 675 N N . ALA A 1 84 ? 8.944 0.879 -12.074 1.00 91.00 84 ALA A N 1
ATOM 676 C CA . ALA A 1 84 ? 7.793 1.779 -12.174 1.00 91.00 84 ALA A CA 1
ATOM 677 C C . ALA A 1 84 ? 7.922 3.037 -11.289 1.00 91.00 84 ALA A C 1
ATOM 679 O O . ALA A 1 84 ? 6.941 3.507 -10.706 1.00 91.00 84 ALA A O 1
ATOM 680 N N . GLU A 1 85 ? 9.121 3.617 -11.188 1.00 93.69 85 GLU A N 1
ATOM 681 C CA . GLU A 1 85 ? 9.439 4.749 -10.301 1.00 93.69 85 GLU A CA 1
ATOM 682 C C . GLU A 1 85 ? 8.491 5.940 -10.507 1.00 93.69 85 GLU A C 1
ATOM 684 O O . GLU A 1 85 ? 7.974 6.520 -9.546 1.00 93.69 85 GLU A O 1
ATOM 689 N N . LEU A 1 86 ? 8.229 6.303 -11.769 1.00 94.12 86 LEU A N 1
ATOM 690 C CA . LEU A 1 86 ? 7.329 7.409 -12.111 1.00 94.12 86 LEU A CA 1
ATOM 691 C C . LEU A 1 86 ? 5.888 7.132 -11.687 1.00 94.12 86 LEU A C 1
ATOM 693 O O . LEU A 1 86 ? 5.187 8.053 -11.270 1.00 94.12 86 LEU A O 1
ATOM 697 N N . TRP A 1 87 ? 5.438 5.883 -11.785 1.00 90.31 87 TRP A N 1
ATOM 698 C CA . TRP A 1 87 ? 4.088 5.529 -11.380 1.00 90.31 87 TRP A CA 1
ATOM 699 C C . TRP A 1 87 ? 3.960 5.578 -9.860 1.00 90.31 87 TRP A C 1
ATOM 701 O O . TRP A 1 87 ? 3.137 6.348 -9.371 1.00 90.31 87 TRP A O 1
ATOM 711 N N . CYS A 1 88 ? 4.838 4.896 -9.119 1.00 93.44 88 CYS A N 1
ATOM 712 C CA . CYS A 1 88 ? 4.824 4.945 -7.657 1.00 93.44 88 CYS A CA 1
ATOM 713 C C . CYS A 1 88 ? 4.925 6.396 -7.151 1.00 93.44 88 CYS A C 1
ATOM 715 O O . CYS A 1 88 ? 4.145 6.822 -6.309 1.00 93.44 88 CYS A O 1
ATOM 717 N N . THR A 1 89 ? 5.783 7.233 -7.743 1.00 93.81 89 THR A N 1
ATOM 718 C CA . THR A 1 89 ? 5.892 8.656 -7.359 1.00 93.81 89 THR A CA 1
ATOM 719 C C . THR A 1 89 ? 4.578 9.43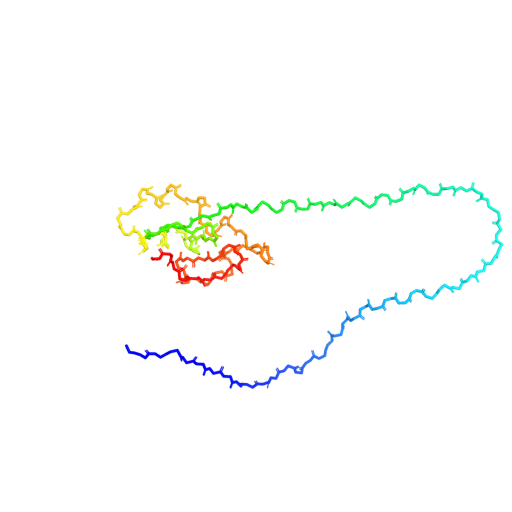3 -7.506 1.00 93.81 89 THR A C 1
ATOM 721 O O . THR A 1 89 ? 4.312 10.336 -6.707 1.00 93.81 89 THR A O 1
ATOM 724 N N . ASN A 1 90 ? 3.756 9.099 -8.502 1.00 91.38 90 ASN A N 1
ATOM 725 C CA . ASN A 1 90 ? 2.474 9.756 -8.756 1.00 91.38 90 ASN A CA 1
ATOM 726 C C . ASN A 1 90 ? 1.298 9.101 -8.011 1.00 91.38 90 ASN A C 1
ATOM 728 O O . ASN A 1 90 ? 0.274 9.748 -7.807 1.00 91.38 90 ASN A O 1
ATOM 732 N N . ASP A 1 91 ? 1.456 7.867 -7.533 1.00 89.88 91 ASP A N 1
ATOM 733 C CA . ASP A 1 91 ? 0.394 7.061 -6.918 1.00 89.88 91 ASP A CA 1
ATOM 734 C C . ASP A 1 91 ? 0.222 7.296 -5.404 1.00 89.88 91 ASP A C 1
ATOM 736 O O . ASP A 1 91 ? -0.349 6.485 -4.678 1.00 89.88 91 ASP A O 1
ATOM 740 N N . LYS A 1 92 ? 0.695 8.440 -4.891 1.00 90.69 92 LYS A N 1
ATOM 741 C CA . LYS A 1 92 ? 0.714 8.763 -3.448 1.00 90.69 92 LYS A CA 1
ATOM 742 C C . LYS A 1 92 ? -0.659 8.713 -2.783 1.00 90.69 92 LYS A C 1
ATOM 744 O O . LYS A 1 92 ? -0.748 8.476 -1.578 1.00 90.69 92 LYS A O 1
ATOM 749 N N . ALA A 1 93 ? -1.724 8.957 -3.546 1.00 90.12 93 ALA A N 1
ATOM 750 C CA . ALA A 1 93 ? -3.088 8.851 -3.044 1.00 90.12 93 ALA A CA 1
ATOM 751 C C . ALA A 1 93 ? -3.377 7.442 -2.512 1.00 90.12 93 ALA A C 1
ATOM 753 O O . ALA A 1 93 ? -4.071 7.319 -1.515 1.00 90.12 93 ALA A O 1
ATOM 754 N N . ASN A 1 94 ? -2.775 6.409 -3.101 1.00 92.50 94 ASN A N 1
ATOM 755 C CA . ASN A 1 94 ? -2.979 5.009 -2.747 1.00 92.50 94 ASN A CA 1
ATOM 756 C C . ASN A 1 94 ? -2.045 4.505 -1.639 1.00 92.50 94 ASN A C 1
ATOM 758 O O . ASN A 1 94 ? -2.002 3.309 -1.356 1.00 92.50 94 ASN A O 1
ATOM 762 N N . TYR A 1 95 ? -1.287 5.388 -0.986 1.00 93.12 95 TYR A N 1
ATOM 763 C CA . TYR A 1 95 ? -0.414 5.003 0.123 1.00 93.12 95 TYR A CA 1
ATOM 764 C C . TYR A 1 95 ? -1.201 4.869 1.421 1.00 93.12 95 TYR A C 1
ATOM 766 O O . TYR A 1 95 ? -2.047 5.701 1.749 1.00 93.12 95 TYR A O 1
ATOM 774 N N . CYS A 1 96 ? -0.875 3.851 2.215 1.00 92.88 96 CYS A N 1
ATOM 775 C CA . CYS A 1 96 ? -1.578 3.565 3.462 1.00 92.88 96 CYS A CA 1
ATOM 776 C C . CYS A 1 96 ? -1.426 4.655 4.531 1.00 92.88 96 CYS A C 1
ATOM 778 O O . CYS A 1 96 ? -2.241 4.717 5.450 1.00 92.88 96 CYS A O 1
ATOM 780 N N . SER A 1 97 ? -0.440 5.545 4.397 1.00 90.69 97 SER A N 1
ATOM 781 C CA . SER A 1 97 ? -0.307 6.751 5.226 1.00 90.69 97 SER A CA 1
ATOM 782 C C . SER A 1 97 ? -1.439 7.763 5.019 1.00 90.69 97 SER A C 1
ATOM 784 O O . SER A 1 97 ? -1.655 8.618 5.874 1.00 90.69 97 SER A O 1
ATOM 786 N N . ASN A 1 98 ? -2.195 7.645 3.924 1.00 90.56 98 ASN A N 1
ATOM 787 C CA . ASN A 1 98 ? -3.343 8.493 3.601 1.00 90.56 98 ASN A CA 1
ATOM 788 C C . ASN A 1 98 ? -4.690 7.785 3.812 1.00 90.56 98 ASN A C 1
ATOM 790 O O . ASN A 1 98 ? -5.742 8.374 3.562 1.00 90.56 98 ASN A O 1
ATOM 794 N N . MET A 1 99 ? -4.674 6.531 4.275 1.00 90.25 99 MET A N 1
ATOM 795 C CA . MET A 1 99 ? -5.851 5.667 4.307 1.00 90.25 99 MET A CA 1
ATOM 796 C C . MET A 1 99 ? -6.257 5.309 5.722 1.00 90.25 99 MET A C 1
ATOM 798 O O . MET A 1 99 ? -5.416 5.062 6.582 1.00 90.25 99 MET A O 1
ATOM 802 N N . ARG A 1 100 ? -7.568 5.238 5.961 1.00 91.50 100 ARG A N 1
ATOM 803 C CA . ARG A 1 100 ? -8.134 4.736 7.214 1.00 91.50 100 ARG A CA 1
ATOM 804 C C . ARG A 1 100 ? -8.866 3.429 6.973 1.00 91.50 100 ARG A C 1
ATOM 806 O O . ARG A 1 100 ? -9.628 3.322 6.017 1.00 91.50 100 ARG A O 1
ATOM 813 N N . ALA A 1 101 ? -8.645 2.470 7.863 1.00 91.75 101 ALA A N 1
ATOM 814 C CA . ALA A 1 101 ? -9.329 1.190 7.847 1.00 91.75 101 ALA A CA 1
ATOM 815 C C . ALA A 1 101 ? -10.830 1.392 8.089 1.00 91.75 101 ALA A C 1
ATOM 817 O O . ALA A 1 101 ? -11.211 2.057 9.055 1.00 91.75 101 ALA A O 1
ATOM 818 N N . ARG A 1 102 ? -11.681 0.812 7.244 1.00 90.75 102 ARG A N 1
ATOM 819 C CA . ARG A 1 102 ? -13.144 0.928 7.332 1.00 90.75 102 ARG A CA 1
ATOM 820 C C . ARG A 1 102 ? -13.685 0.378 8.653 1.00 90.75 102 ARG A C 1
ATOM 822 O O . ARG A 1 102 ? -14.544 1.011 9.259 1.00 90.75 102 ARG A O 1
ATOM 829 N N . ASP A 1 103 ? -13.141 -0.743 9.120 1.00 89.81 103 ASP A N 1
ATOM 830 C CA . ASP A 1 103 ? -13.654 -1.449 10.299 1.00 89.81 103 ASP A CA 1
ATOM 831 C C . ASP A 1 103 ? -13.257 -0.774 11.616 1.00 89.81 103 ASP A C 1
ATOM 833 O O . ASP A 1 103 ? -13.990 -0.835 12.602 1.00 89.81 103 ASP A O 1
ATOM 837 N N . THR A 1 104 ? -12.081 -0.141 11.655 1.00 87.69 104 THR A N 1
ATOM 838 C CA . THR A 1 104 ? -11.507 0.397 12.902 1.00 87.69 104 THR A CA 1
ATOM 839 C C . THR A 1 104 ? -11.385 1.918 12.922 1.00 87.69 104 THR A C 1
ATOM 841 O O . THR A 1 104 ? -11.159 2.499 13.982 1.00 87.69 104 THR A O 1
ATOM 844 N N . GLY A 1 105 ? -11.474 2.576 11.765 1.00 88.19 105 GLY A N 1
ATOM 845 C CA . GLY A 1 105 ? -11.217 4.006 11.591 1.00 88.19 105 GLY A CA 1
ATOM 846 C C . GLY A 1 105 ? -9.755 4.424 11.798 1.00 88.19 105 GLY A C 1
ATOM 847 O O . GLY A 1 105 ? -9.447 5.612 11.664 1.00 88.19 105 GLY A O 1
ATOM 848 N N . LYS A 1 106 ? -8.847 3.495 12.129 1.00 90.06 106 LYS A N 1
ATOM 849 C CA . LYS A 1 106 ? -7.420 3.771 12.362 1.00 90.06 106 LYS A CA 1
ATOM 850 C C . LYS A 1 106 ? -6.678 3.991 11.054 1.00 90.06 106 LYS A C 1
ATOM 852 O O . LYS A 1 106 ? -7.121 3.522 10.008 1.00 90.06 106 LYS A O 1
ATOM 857 N N . LEU A 1 107 ? -5.559 4.708 11.113 1.00 90.00 107 LEU A N 1
ATOM 858 C CA . LEU A 1 107 ? -4.716 4.896 9.941 1.00 90.00 107 LEU A CA 1
AT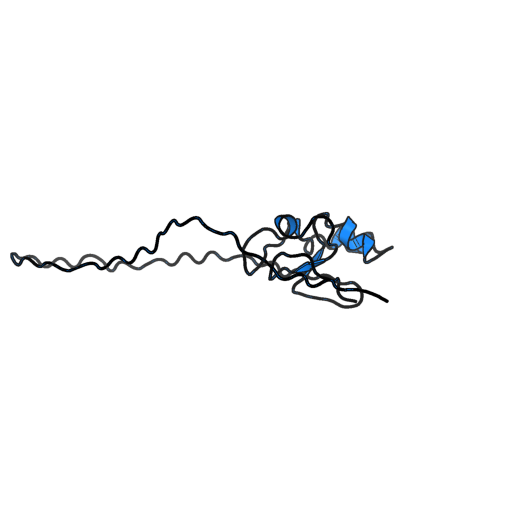OM 859 C C . LEU A 1 107 ? -4.106 3.546 9.548 1.00 90.00 107 LEU A C 1
ATOM 861 O O . LEU A 1 107 ? -3.564 2.841 10.399 1.00 90.00 107 LEU A O 1
ATOM 865 N N . VAL A 1 108 ? -4.200 3.177 8.272 1.00 92.00 108 VAL A N 1
ATOM 866 C CA . VAL A 1 108 ? -3.740 1.862 7.814 1.00 92.00 108 VAL A CA 1
ATOM 867 C C . VAL A 1 108 ? -2.231 1.736 8.001 1.00 92.00 108 VAL A C 1
ATOM 869 O O . VAL A 1 108 ? -1.771 0.664 8.358 1.00 92.00 108 VAL A O 1
ATOM 872 N N . SER A 1 109 ? -1.451 2.813 7.873 1.00 89.44 109 SER A N 1
ATOM 873 C CA . SER A 1 109 ? -0.007 2.777 8.159 1.00 89.44 109 SER A CA 1
ATOM 874 C C . SER A 1 109 ? 0.354 2.504 9.626 1.00 89.44 109 SER A C 1
ATOM 876 O O . SER A 1 109 ? 1.494 2.159 9.899 1.00 89.44 109 SER A O 1
ATOM 878 N N . GLU A 1 110 ? -0.571 2.673 10.578 1.00 88.50 110 GLU A N 1
ATOM 879 C CA . GLU A 1 110 ? -0.323 2.374 12.000 1.00 88.50 110 GLU A CA 1
ATOM 880 C C . GLU A 1 110 ? -0.634 0.916 12.348 1.00 88.50 110 GLU A C 1
ATOM 882 O O . GLU A 1 110 ? -0.079 0.356 13.293 1.00 88.50 110 GLU A O 1
ATOM 887 N N . THR A 1 111 ? -1.579 0.314 11.627 1.00 90.31 111 THR A N 1
ATOM 888 C CA . THR A 1 111 ? -2.076 -1.041 11.896 1.00 90.31 111 THR A CA 1
ATOM 889 C C . THR A 1 111 ? -1.510 -2.070 10.935 1.00 90.31 111 THR A C 1
ATOM 891 O O . THR A 1 111 ? -1.402 -3.249 11.279 1.00 90.31 111 THR A O 1
ATOM 894 N N . CYS A 1 112 ? -1.146 -1.635 9.734 1.00 87.94 112 CYS A N 1
ATOM 895 C CA . CYS A 1 112 ? -0.488 -2.478 8.770 1.00 87.94 112 CYS A CA 1
ATOM 896 C C . CYS A 1 112 ? 0.944 -2.682 9.241 1.00 87.94 112 CYS A C 1
ATOM 898 O O . CYS A 1 112 ? 1.685 -1.722 9.430 1.00 87.94 112 CYS A O 1
ATOM 900 N N . GLY A 1 113 ? 1.313 -3.938 9.497 1.00 77.88 113 GLY A N 1
ATOM 901 C CA . GLY A 1 113 ? 2.650 -4.258 9.981 1.00 77.88 113 GLY A CA 1
ATOM 902 C C . GLY A 1 113 ? 3.726 -3.679 9.058 1.00 77.88 113 GLY A C 1
ATOM 903 O O . GLY A 1 113 ? 3.575 -3.720 7.841 1.00 77.88 113 GLY A O 1
ATOM 904 N N . ASN A 1 114 ? 4.825 -3.194 9.643 1.00 69.12 114 ASN A N 1
ATOM 905 C CA . ASN A 1 114 ? 5.887 -2.444 8.952 1.00 69.12 114 ASN A CA 1
ATOM 906 C C . ASN A 1 114 ? 6.526 -3.138 7.731 1.00 69.12 114 ASN A C 1
ATOM 908 O O . ASN A 1 114 ? 7.237 -2.489 6.982 1.00 69.12 114 ASN A O 1
ATOM 912 N N . ASN A 1 115 ? 6.292 -4.435 7.515 1.00 77.69 115 ASN A N 1
ATOM 913 C CA . ASN A 1 115 ? 6.912 -5.205 6.432 1.00 77.69 115 ASN A CA 1
ATOM 914 C C . ASN A 1 115 ? 5.912 -5.670 5.360 1.00 77.69 115 ASN A C 1
ATOM 916 O O . ASN A 1 115 ? 6.246 -6.536 4.554 1.00 77.69 115 ASN A O 1
ATOM 920 N N . ALA A 1 116 ? 4.673 -5.178 5.383 1.00 91.75 116 ALA A N 1
ATOM 921 C CA . ALA A 1 116 ? 3.678 -5.533 4.380 1.00 91.75 116 ALA A CA 1
ATOM 922 C C . ALA A 1 116 ? 3.669 -4.507 3.242 1.00 91.75 116 ALA A C 1
ATOM 924 O O . ALA A 1 116 ? 3.453 -3.319 3.473 1.00 91.75 116 ALA A O 1
ATOM 925 N N . ASP A 1 117 ? 3.855 -4.982 2.009 1.00 94.56 117 ASP A N 1
ATOM 926 C CA . ASP A 1 117 ? 3.809 -4.123 0.821 1.00 94.56 117 ASP A CA 1
ATOM 927 C C . ASP A 1 117 ? 2.377 -3.698 0.467 1.00 94.56 117 ASP A C 1
ATOM 929 O O . ASP A 1 117 ? 2.156 -2.591 -0.023 1.00 94.56 117 ASP A O 1
ATOM 933 N N . CYS A 1 118 ? 1.398 -4.554 0.763 1.00 94.62 118 CYS A N 1
ATOM 934 C CA . CYS A 1 118 ? -0.019 -4.303 0.532 1.00 94.62 118 CYS A CA 1
ATOM 935 C C . CYS A 1 118 ? -0.807 -4.466 1.828 1.00 94.62 118 CYS A C 1
ATOM 937 O O . CYS A 1 118 ? -0.593 -5.408 2.596 1.00 94.62 118 CYS A O 1
ATOM 939 N N . CYS A 1 119 ? -1.745 -3.555 2.065 1.00 95.12 119 CYS A N 1
ATOM 940 C CA . CYS A 1 119 ? -2.589 -3.567 3.254 1.00 95.12 119 CYS A CA 1
ATOM 941 C C . CYS A 1 119 ? -4.051 -3.389 2.873 1.00 95.12 119 CYS A C 1
ATOM 943 O O . CYS A 1 119 ? -4.368 -2.603 1.984 1.00 95.12 119 CYS A O 1
ATOM 945 N N . SER A 1 120 ? -4.946 -4.061 3.592 1.00 93.31 120 SER A N 1
ATOM 946 C CA . SER A 1 120 ? -6.383 -3.896 3.400 1.00 93.31 120 SER A CA 1
ATOM 947 C C . SER A 1 120 ? -6.860 -2.567 3.980 1.00 93.31 120 SER A C 1
ATOM 949 O O . SER A 1 120 ? -6.633 -2.276 5.157 1.00 93.31 120 SER A O 1
ATOM 951 N N . THR A 1 121 ? -7.607 -1.794 3.198 1.00 93.38 121 THR A N 1
ATOM 952 C CA . THR A 1 121 ? -8.321 -0.602 3.684 1.00 93.38 121 THR A CA 1
ATOM 953 C C . THR A 1 121 ? -9.620 -0.949 4.411 1.00 93.38 121 THR A C 1
ATOM 955 O O . THR A 1 121 ? -10.251 -0.066 4.986 1.00 93.38 121 THR A O 1
ATOM 958 N N . ILE A 1 122 ? -10.016 -2.225 4.454 1.00 93.38 122 ILE A N 1
ATOM 959 C CA . ILE A 1 122 ? -11.147 -2.696 5.2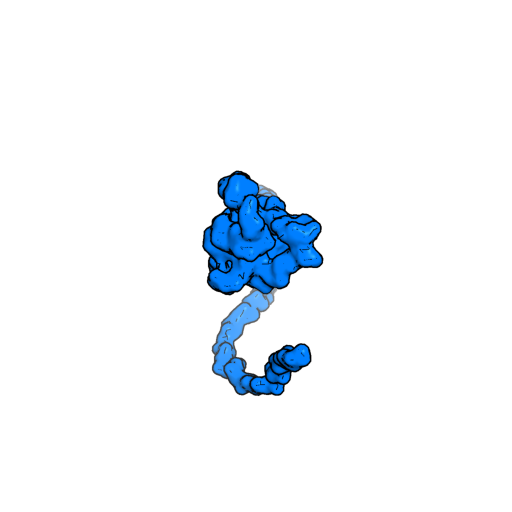62 1.00 93.38 122 ILE A CA 1
ATOM 960 C C . ILE A 1 122 ? -10.676 -2.929 6.697 1.00 93.38 122 ILE A C 1
ATOM 962 O O . ILE A 1 122 ? -11.108 -2.235 7.618 1.00 93.38 122 ILE A O 1
ATOM 966 N N . THR A 1 123 ? -9.721 -3.844 6.875 1.00 92.88 123 THR A N 1
ATOM 967 C CA . THR A 1 123 ? -9.274 -4.287 8.206 1.00 92.88 123 THR A CA 1
ATOM 968 C C . THR A 1 123 ? -8.106 -3.469 8.760 1.00 92.88 123 THR A C 1
ATOM 970 O O . THR A 1 123 ? -7.899 -3.434 9.973 1.00 92.88 123 THR A O 1
ATOM 973 N N . GLY A 1 124 ? -7.337 -2.804 7.893 1.00 91.62 124 GLY A N 1
ATOM 974 C CA . GLY A 1 124 ? -6.103 -2.101 8.248 1.00 91.62 124 GLY A CA 1
ATOM 975 C C . GLY A 1 124 ? -4.877 -3.004 8.383 1.00 91.62 124 GLY A C 1
ATOM 976 O O . GLY A 1 124 ? -3.830 -2.526 8.811 1.00 91.62 124 GLY A O 1
ATOM 977 N N . LEU A 1 125 ? -4.987 -4.296 8.067 1.00 92.81 125 LEU A N 1
ATOM 978 C CA . LEU A 1 125 ? -3.913 -5.275 8.238 1.00 92.81 125 LEU A CA 1
ATOM 979 C C . LEU A 1 125 ? -3.175 -5.547 6.925 1.00 92.81 125 LEU A C 1
ATOM 981 O O . LEU A 1 125 ? -3.720 -5.351 5.838 1.00 92.81 125 LEU A O 1
ATOM 985 N N . GLY A 1 126 ? -1.940 -6.038 7.040 1.00 93.75 126 GLY A N 1
ATOM 986 C CA . GLY A 1 126 ? -1.161 -6.502 5.893 1.00 93.75 126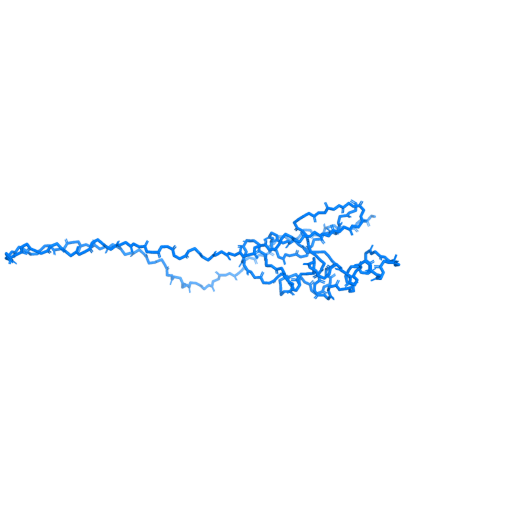 GLY A CA 1
ATOM 987 C C . GLY A 1 126 ? -1.829 -7.693 5.204 1.00 93.75 126 GLY A C 1
ATOM 988 O O . GLY A 1 126 ? -2.296 -8.620 5.870 1.00 93.75 126 GLY A O 1
ATOM 989 N N . ILE A 1 127 ? -1.861 -7.661 3.876 1.00 93.06 127 ILE A N 1
ATOM 990 C CA . ILE A 1 127 ? -2.422 -8.702 3.010 1.00 93.06 127 ILE A CA 1
ATOM 991 C C . ILE A 1 127 ? -1.407 -9.092 1.933 1.00 93.06 127 ILE A C 1
ATOM 993 O O . ILE A 1 127 ? -0.399 -8.417 1.727 1.00 93.06 127 ILE A O 1
ATOM 997 N N . ALA A 1 128 ? -1.667 -10.197 1.235 1.00 91.88 128 ALA A N 1
ATOM 998 C CA . ALA A 1 128 ? -0.939 -10.486 0.007 1.00 91.88 128 ALA A CA 1
ATOM 999 C C . ALA A 1 128 ? -1.289 -9.433 -1.056 1.00 91.88 128 ALA A C 1
ATOM 1001 O O . ALA A 1 128 ? -2.449 -9.043 -1.178 1.00 91.88 128 ALA A O 1
ATOM 1002 N N . CYS A 1 129 ? -0.292 -8.992 -1.822 1.00 92.06 129 CYS A N 1
ATOM 1003 C CA . CYS A 1 129 ? -0.531 -8.113 -2.960 1.00 92.06 129 CYS A CA 1
ATOM 1004 C C . CYS A 1 129 ? -1.280 -8.847 -4.086 1.00 92.06 129 CYS A C 1
ATOM 1006 O O . CYS A 1 129 ? -1.067 -10.052 -4.251 1.00 92.06 129 CYS A O 1
ATOM 1008 N N . PRO A 1 130 ? -2.114 -8.142 -4.871 1.00 89.06 130 PRO A N 1
ATOM 1009 C CA . PRO A 1 130 ? -2.870 -8.728 -5.974 1.00 89.06 130 PRO A CA 1
ATOM 1010 C C . PRO A 1 130 ? -1.931 -9.192 -7.097 1.00 89.06 130 PRO A C 1
ATOM 1012 O O . PRO A 1 130 ? -1.404 -8.376 -7.854 1.00 89.06 130 PRO A O 1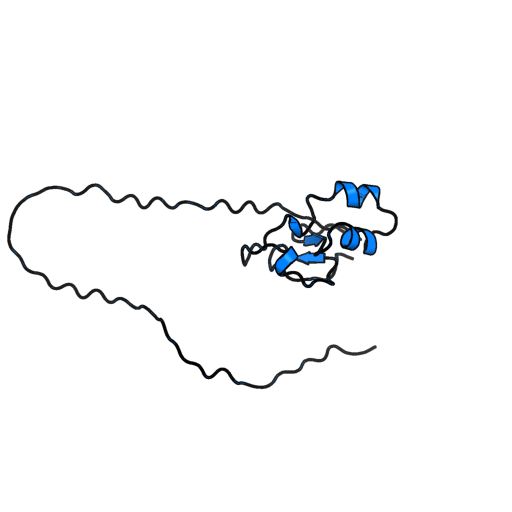
ATOM 1015 N N . LYS A 1 131 ? -1.714 -10.508 -7.166 1.00 84.75 131 LYS A N 1
ATOM 1016 C CA . LYS A 1 131 ? -1.022 -11.223 -8.247 1.00 84.75 131 LYS A CA 1
ATOM 1017 C C . LYS A 1 131 ? -2.036 -11.937 -9.144 1.00 84.75 131 LYS A C 1
ATOM 1019 O O . LYS A 1 131 ? -3.128 -12.256 -8.612 1.00 84.75 131 LYS A O 1
#

Foldseek 3Di:
DDDDDDDDDDDDDPDDDDDPPDDDDDDDDDDDDDDDDDDDDPDDPPPPPPLPALQAWADQPHIDRQKAFEQVQLVLNCVRVPPPNVVSVVRSSRHLQNAAAQCPRHRLNVAAPNPARMAGSPHSYHDDGDD

Radius of gyration: 25.23 Å; chains: 1; bounding box: 61×52×56 Å

Sequence (131 aa):
MSKCYKDHRVLKTDRLLSFIYHSHYKQRNPLSDYEMHFPATIGAVFSALAIRTALASCHVDWTDNDCCWGGDGYESCYRQNFGAELWCTNDKANYCSNMRARDTGKLVSETCGNNADCCSTITGLGIACPK

Organism: Colletotrichum orbiculare (strain 104-T / ATCC 96160 / CBS 514.97 / LARS 414 / MAFF 240422) (NCBI:txid1213857)

pLDDT: mean 71.04, std 24.21, range [28.09, 95.12]

Secondary structure (DSSP, 8-state):
---------------------------------------------------------EESSSEETTEEE-TTTHHHHHHHSTT-HHHHHH-GGGBGGG-B-TTT-SBHHHHS-TT-SEEETTT-SEE----